Protein AF-A0A1M4PS49-F1 (afdb_monomer_lite)

Organism: NCBI:txid1288971

Foldseek 3Di:
DLVLQCVVPVPPDPCRSPFDPQWDDDVPATADGPVCLVVLVVVLVPFDDPDDVSVVVSVVSQVSSQGGPDDSVVSD

Secondary structure (DSSP, 8-state):
-HHHHHHHHTTT-TTTTPPPSS--EETTEEPPPGGGHHHHHHHHHHS--SSHHHHHHHHHHHHHH--SSS-HHHH-

Sequence (76 aa):
MQQIHHYIFQDVFDCARKIRTVNLSKGNFRFAPVGFLESNLEVIEKMPGSDFDSIIEKYVEMNVAHPFREGNGRSQ

pLDDT: mean 88.24, std 7.45, range [61.38, 95.12]

Structure (mmCIF, N/CA/C/O backbone):
data_AF-A0A1M4PS49-F1
#
_entry.id   AF-A0A1M4PS49-F1
#
loop_
_atom_site.group_PDB
_atom_site.id
_atom_site.type_symbol
_atom_site.label_atom_id
_atom_site.label_alt_id
_atom_site.label_comp_id
_atom_site.label_asym_id
_atom_site.label_entity_id
_atom_site.label_seq_id
_atom_site.pdbx_PDB_ins_code
_atom_site.Cartn_x
_atom_site.Cartn_y
_atom_site.Cartn_z
_atom_site.occupancy
_atom_site.B_iso_or_equiv
_atom_site.auth_seq_id
_atom_site.auth_comp_id
_atom_site.auth_asym_id
_atom_site.auth_atom_id
_atom_site.pdbx_PDB_model_num
ATOM 1 N N . MET A 1 1 ? -4.176 2.718 -8.364 1.00 74.75 1 MET A N 1
ATOM 2 C CA . MET A 1 1 ? -4.095 1.376 -7.735 1.00 74.75 1 MET A CA 1
ATOM 3 C C . MET A 1 1 ? -5.454 0.816 -7.303 1.00 74.75 1 MET A C 1
ATOM 5 O O . MET A 1 1 ? -5.813 -0.266 -7.743 1.00 74.75 1 MET A O 1
ATOM 9 N N . GLN A 1 2 ? -6.267 1.554 -6.535 1.00 77.38 2 GLN A N 1
ATOM 10 C CA . GLN A 1 2 ? -7.613 1.103 -6.124 1.00 77.38 2 GLN A CA 1
ATOM 11 C C . GLN A 1 2 ? -8.532 0.696 -7.291 1.00 77.38 2 GLN A C 1
ATOM 13 O O . GLN A 1 2 ? -9.299 -0.251 -7.164 1.00 77.38 2 GLN A O 1
ATOM 18 N N . GLN A 1 3 ? -8.434 1.378 -8.437 1.00 81.38 3 GLN A N 1
ATOM 19 C CA . GLN A 1 3 ? -9.190 1.034 -9.647 1.00 81.38 3 GLN A CA 1
ATOM 20 C C . GLN A 1 3 ? -8.764 -0.313 -10.254 1.00 81.38 3 GLN A C 1
ATOM 22 O O . GLN A 1 3 ? -9.627 -1.077 -10.664 1.00 81.38 3 GLN A O 1
ATOM 27 N N . ILE A 1 4 ? -7.461 -0.624 -10.261 1.00 81.12 4 ILE A N 1
ATOM 28 C CA . ILE A 1 4 ? -6.924 -1.903 -10.760 1.00 81.12 4 ILE A CA 1
ATOM 29 C C . ILE A 1 4 ? -7.359 -3.038 -9.832 1.00 81.12 4 ILE A C 1
ATOM 31 O O . ILE A 1 4 ? -7.889 -4.043 -10.294 1.00 81.12 4 ILE A O 1
ATOM 35 N N . HIS A 1 5 ? -7.202 -2.851 -8.515 1.00 84.88 5 HIS A N 1
ATOM 36 C CA . HIS A 1 5 ? -7.668 -3.818 -7.517 1.00 84.88 5 HIS A CA 1
ATOM 37 C C . HIS A 1 5 ? -9.168 -4.090 -7.659 1.00 84.88 5 HIS A C 1
ATOM 39 O O . HIS A 1 5 ? -9.581 -5.242 -7.716 1.00 84.88 5 HIS A O 1
ATOM 45 N N . HIS A 1 6 ? -9.971 -3.035 -7.804 1.00 81.75 6 HIS A N 1
ATOM 46 C CA . HIS A 1 6 ? -11.402 -3.174 -8.038 1.00 81.75 6 HIS A CA 1
ATOM 47 C C . HIS A 1 6 ? -11.703 -3.935 -9.331 1.00 81.75 6 HIS A C 1
ATOM 49 O O . HIS A 1 6 ? -12.443 -4.903 -9.288 1.00 81.75 6 HIS A O 1
ATOM 55 N N . TYR A 1 7 ? -11.089 -3.570 -10.455 1.00 85.00 7 TYR A N 1
ATOM 56 C CA . TYR A 1 7 ? -11.345 -4.234 -11.733 1.00 85.00 7 TYR A CA 1
ATOM 57 C C . TYR A 1 7 ? -11.011 -5.735 -11.705 1.00 85.00 7 TYR A C 1
ATOM 59 O O . TYR A 1 7 ? -11.740 -6.540 -12.274 1.00 85.00 7 TYR A O 1
ATOM 67 N N . ILE A 1 8 ? -9.933 -6.120 -11.013 1.00 81.38 8 ILE A N 1
ATOM 68 C CA . ILE A 1 8 ? -9.508 -7.523 -10.900 1.00 81.38 8 ILE A CA 1
ATOM 69 C C . ILE A 1 8 ? -10.381 -8.308 -9.908 1.00 81.38 8 ILE A C 1
ATOM 71 O O . ILE A 1 8 ? -10.607 -9.499 -10.113 1.00 81.38 8 ILE A O 1
ATOM 75 N N . PHE A 1 9 ? -10.842 -7.677 -8.824 1.00 84.50 9 PHE A N 1
ATOM 76 C CA . PHE A 1 9 ? -11.425 -8.385 -7.678 1.00 84.50 9 PHE A CA 1
ATOM 77 C C . PHE A 1 9 ? -12.880 -8.025 -7.344 1.00 84.50 9 PHE A C 1
ATOM 79 O O . PHE A 1 9 ? -13.406 -8.557 -6.367 1.00 84.50 9 PHE A O 1
ATOM 86 N N . GLN A 1 10 ? -13.542 -7.160 -8.119 1.00 81.56 10 GLN A N 1
ATOM 87 C CA . GLN A 1 10 ? -14.927 -6.718 -7.876 1.00 81.56 10 GLN A CA 1
ATOM 88 C C . GLN A 1 10 ? -15.920 -7.875 -7.715 1.00 81.56 10 GLN A C 1
ATOM 90 O O . GLN A 1 10 ? -16.814 -7.780 -6.884 1.00 81.56 10 GLN A O 1
ATOM 95 N N . ASP A 1 11 ? -15.720 -8.972 -8.446 1.00 80.75 11 ASP A N 1
ATOM 96 C CA . ASP A 1 11 ? -16.623 -10.129 -8.440 1.00 80.75 11 ASP A CA 1
ATOM 97 C C . ASP A 1 11 ? -16.219 -11.206 -7.415 1.00 80.75 11 ASP A C 1
ATOM 99 O O . ASP A 1 11 ? -16.900 -12.219 -7.271 1.00 80.75 11 ASP A O 1
ATOM 103 N N . VAL A 1 12 ? -15.088 -11.017 -6.720 1.00 80.38 12 VAL A N 1
ATOM 104 C CA . VAL A 1 12 ? -14.477 -12.021 -5.826 1.00 80.38 12 VAL A CA 1
ATOM 105 C C . VAL A 1 12 ? -14.425 -11.545 -4.373 1.00 80.38 12 VAL A C 1
ATOM 107 O O . VAL A 1 12 ? -14.540 -12.361 -3.461 1.00 80.38 12 VAL A O 1
ATOM 110 N N . PHE A 1 13 ? -14.254 -10.241 -4.134 1.00 75.75 13 PHE A N 1
ATOM 111 C CA . PHE A 1 13 ? -14.097 -9.687 -2.791 1.00 75.75 13 PHE A CA 1
ATOM 112 C C . PHE A 1 13 ? -15.051 -8.521 -2.518 1.00 75.75 13 PHE A C 1
ATOM 114 O O . PHE A 1 13 ? -14.948 -7.461 -3.132 1.00 75.75 13 PHE A O 1
ATOM 121 N N . ASP A 1 14 ? -15.841 -8.632 -1.446 1.00 70.44 14 ASP A N 1
ATOM 122 C CA . ASP A 1 14 ? -16.675 -7.536 -0.913 1.00 70.44 14 ASP A CA 1
ATOM 123 C C . ASP A 1 14 ? -15.853 -6.308 -0.460 1.00 70.44 14 ASP A C 1
ATOM 125 O O . ASP A 1 14 ? -16.372 -5.204 -0.249 1.00 70.44 14 ASP A O 1
ATOM 129 N N . CYS A 1 15 ? -14.545 -6.503 -0.260 1.00 61.38 15 CYS A N 1
ATOM 130 C CA . CYS A 1 15 ? -13.583 -5.473 0.116 1.00 61.38 15 CYS A CA 1
ATOM 131 C C . CYS A 1 15 ? -12.796 -4.897 -1.069 1.00 61.38 15 CYS A C 1
ATOM 133 O O . CYS A 1 15 ? -11.858 -4.126 -0.844 1.00 61.38 15 CYS A O 1
ATOM 135 N N . ALA A 1 16 ? -13.172 -5.223 -2.311 1.00 65.75 16 ALA A N 1
ATOM 136 C CA . ALA A 1 16 ? -12.610 -4.583 -3.492 1.00 65.75 16 ALA A CA 1
ATOM 137 C C . ALA A 1 16 ? -12.645 -3.055 -3.314 1.00 65.75 16 ALA A C 1
ATOM 139 O O . ALA A 1 16 ? -13.682 -2.485 -2.966 1.00 65.75 16 ALA A O 1
ATOM 140 N N . ARG A 1 17 ? -11.495 -2.395 -3.527 1.00 68.31 17 ARG A N 1
ATOM 141 C CA . ARG A 1 17 ? -11.305 -0.935 -3.390 1.00 68.31 17 ARG A CA 1
ATOM 142 C C . ARG A 1 17 ? -11.221 -0.367 -1.961 1.00 68.31 17 ARG A C 1
ATOM 144 O O . ARG A 1 17 ? -10.969 0.829 -1.829 1.00 68.31 17 ARG A O 1
ATOM 151 N N . LYS A 1 18 ? -11.396 -1.157 -0.896 1.00 81.56 18 LYS A N 1
ATOM 152 C CA . LYS A 1 18 ? -11.365 -0.642 0.489 1.00 81.56 18 LYS A CA 1
ATOM 153 C C . LYS A 1 18 ? -9.970 -0.742 1.106 1.00 81.56 18 LYS A C 1
ATOM 155 O O . LYS A 1 18 ? -9.375 -1.819 1.127 1.00 81.56 18 LYS A O 1
ATOM 160 N N . ILE A 1 19 ? -9.481 0.373 1.657 1.00 86.56 19 ILE A N 1
ATOM 161 C CA . ILE A 1 19 ? -8.280 0.380 2.502 1.00 86.56 19 ILE A CA 1
ATOM 162 C C . ILE A 1 19 ? -8.552 -0.493 3.733 1.00 86.56 19 ILE A C 1
ATOM 164 O O . ILE A 1 19 ? -9.646 -0.477 4.303 1.00 86.56 19 ILE A O 1
ATOM 168 N N . ARG A 1 20 ? -7.569 -1.302 4.127 1.00 92.12 20 ARG A N 1
ATOM 169 C CA . ARG A 1 20 ? -7.707 -2.206 5.270 1.00 92.12 20 ARG A CA 1
ATOM 170 C C . ARG A 1 20 ? -7.816 -1.441 6.589 1.00 92.12 20 ARG A C 1
ATOM 172 O O . ARG A 1 20 ? -7.086 -0.493 6.846 1.00 92.12 20 ARG A O 1
ATOM 179 N N . THR A 1 21 ? -8.662 -1.956 7.472 1.00 90.50 21 THR A N 1
ATOM 180 C CA . THR A 1 21 ? -8.872 -1.434 8.832 1.00 90.50 21 THR A CA 1
ATOM 181 C C . THR A 1 21 ? -8.155 -2.250 9.908 1.00 90.50 21 THR A C 1
ATOM 183 O O . THR A 1 21 ? -8.233 -1.931 11.090 1.00 90.50 21 THR A O 1
ATOM 186 N N . VAL A 1 22 ? -7.440 -3.310 9.518 1.00 91.19 22 VAL A N 1
ATOM 187 C CA . VAL A 1 22 ? -6.680 -4.179 10.429 1.00 91.19 22 VAL A CA 1
ATOM 188 C C . VAL A 1 22 ? -5.209 -4.250 10.029 1.00 91.19 22 VAL A C 1
ATOM 190 O O . VAL A 1 22 ? -4.853 -4.100 8.855 1.00 91.19 22 VAL A O 1
ATOM 193 N N . ASN A 1 23 ? -4.339 -4.475 11.011 1.00 92.38 23 ASN A N 1
ATOM 194 C CA . ASN A 1 23 ? -2.926 -4.733 10.754 1.00 92.38 23 ASN A CA 1
ATOM 195 C C . ASN A 1 23 ? -2.748 -6.105 10.098 1.00 92.38 23 ASN A C 1
ATOM 197 O O . ASN A 1 23 ? -3.480 -7.044 10.409 1.00 92.38 23 ASN A O 1
ATOM 201 N N . LEU A 1 24 ? -1.762 -6.210 9.208 1.00 92.06 24 LEU A N 1
ATOM 202 C CA . LEU A 1 24 ? -1.441 -7.441 8.494 1.00 92.06 24 LEU A CA 1
ATOM 203 C C . LEU A 1 24 ? 0.019 -7.821 8.714 1.00 92.06 24 LEU A C 1
ATOM 205 O O . LEU A 1 24 ? 0.901 -6.964 8.820 1.00 92.06 24 LEU A O 1
ATOM 209 N N . SER A 1 25 ? 0.269 -9.123 8.716 1.00 92.62 25 SER A N 1
ATOM 210 C CA . SER A 1 25 ? 1.604 -9.699 8.686 1.00 92.62 25 SER A CA 1
ATOM 211 C C . SER A 1 25 ? 1.641 -10.891 7.741 1.00 92.62 25 SER A C 1
ATOM 213 O O . SER A 1 25 ? 0.632 -11.559 7.511 1.00 92.62 25 SER A O 1
ATOM 215 N N . LYS A 1 26 ? 2.819 -11.163 7.185 1.00 90.19 26 LYS A N 1
ATOM 216 C CA . LYS A 1 26 ? 3.091 -12.373 6.412 1.00 90.19 26 LYS A CA 1
ATOM 217 C C . LYS A 1 26 ? 4.400 -12.970 6.911 1.00 90.19 26 LYS A C 1
ATOM 219 O O . LYS A 1 26 ? 5.460 -12.362 6.770 1.00 90.19 26 LYS A O 1
ATOM 224 N N . GLY A 1 27 ? 4.319 -14.144 7.535 1.00 91.69 2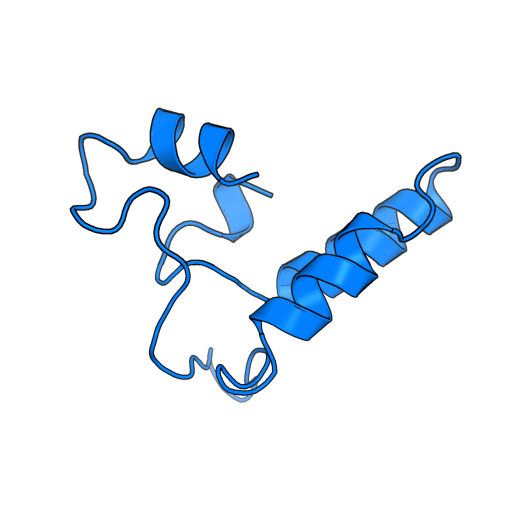7 GLY A N 1
ATOM 225 C CA . GLY A 1 27 ? 5.447 -14.708 8.280 1.00 91.69 27 GLY A CA 1
ATOM 226 C C . GLY A 1 27 ? 5.909 -13.744 9.378 1.00 91.69 27 GLY A C 1
ATOM 227 O O . GLY A 1 27 ? 5.093 -13.263 10.162 1.00 91.69 27 GLY A O 1
ATOM 228 N N . ASN A 1 28 ? 7.204 -13.417 9.387 1.00 92.88 28 ASN A N 1
ATOM 229 C CA . ASN A 1 28 ? 7.810 -12.502 10.363 1.00 92.88 28 ASN A CA 1
ATOM 230 C C . ASN A 1 28 ? 7.770 -11.020 9.949 1.00 92.88 28 ASN A C 1
ATOM 232 O O . ASN A 1 28 ? 8.261 -10.169 10.688 1.00 92.88 28 ASN A O 1
ATOM 236 N N . PHE A 1 29 ? 7.195 -10.692 8.789 1.00 91.19 29 P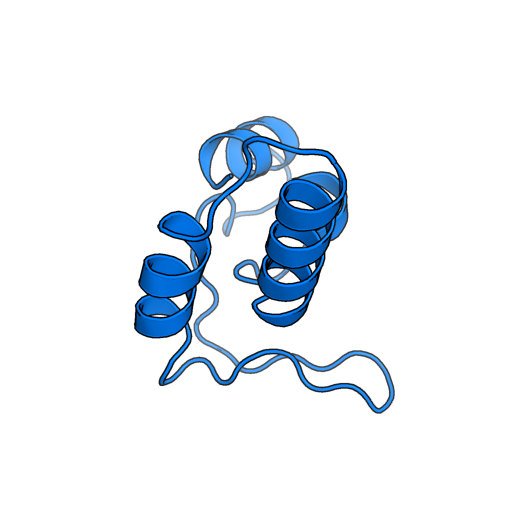HE A N 1
ATOM 237 C CA . PHE A 1 29 ? 7.101 -9.316 8.306 1.00 91.19 29 PHE A CA 1
ATOM 238 C C . PHE A 1 29 ? 5.741 -8.701 8.648 1.00 91.19 29 PHE A C 1
ATOM 240 O O . PHE A 1 29 ? 4.700 -9.312 8.395 1.00 91.19 29 PHE A O 1
ATOM 247 N N . ARG A 1 30 ? 5.743 -7.482 9.198 1.00 92.50 30 ARG A N 1
ATOM 248 C CA . ARG A 1 30 ? 4.534 -6.677 9.424 1.00 92.50 30 ARG A CA 1
ATOM 249 C C . ARG A 1 30 ? 4.476 -5.554 8.400 1.00 92.50 30 ARG A C 1
ATOM 251 O O . ARG A 1 30 ? 5.441 -4.813 8.254 1.00 92.50 30 ARG A O 1
ATOM 258 N N . PHE A 1 31 ? 3.334 -5.425 7.736 1.00 94.38 31 PHE A N 1
ATOM 259 C CA . PHE A 1 31 ? 3.062 -4.300 6.843 1.00 94.38 31 PHE A CA 1
ATOM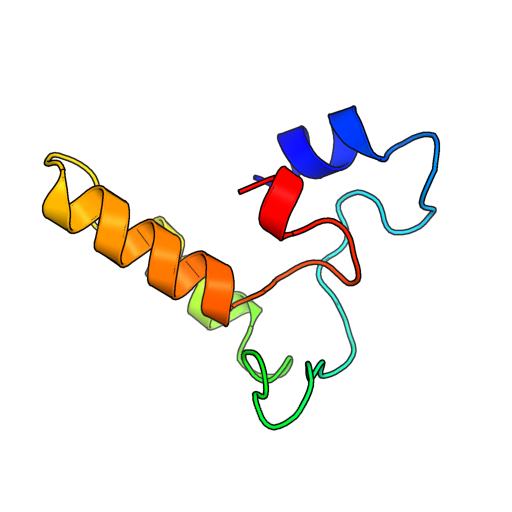 260 C C . PHE A 1 31 ? 2.780 -3.024 7.645 1.00 94.38 31 PHE A C 1
ATOM 262 O O . PHE A 1 31 ? 2.626 -3.076 8.871 1.00 94.38 31 PHE A O 1
ATOM 269 N N . ALA A 1 32 ? 2.684 -1.883 6.956 1.00 93.12 32 ALA A N 1
ATOM 270 C CA . ALA A 1 32 ? 2.481 -0.585 7.598 1.00 93.12 32 ALA A CA 1
ATOM 271 C C . ALA A 1 32 ? 1.315 -0.600 8.620 1.00 93.12 32 ALA A C 1
ATOM 273 O O . ALA A 1 32 ? 0.238 -1.132 8.332 1.00 93.12 32 ALA A O 1
ATOM 274 N N . PRO A 1 33 ? 1.468 -0.029 9.822 1.00 93.56 33 PRO A N 1
ATOM 275 C CA . PRO A 1 33 ? 0.364 0.044 10.772 1.00 93.56 33 PRO A CA 1
ATOM 276 C C . PRO A 1 33 ? -0.815 0.840 10.201 1.00 93.56 33 PRO A C 1
ATOM 278 O O . PRO A 1 33 ? -0.616 1.902 9.617 1.00 93.56 33 PRO A O 1
ATOM 281 N N . VAL A 1 34 ? -2.048 0.362 10.403 1.00 93.06 34 VAL A N 1
ATOM 282 C CA . VAL A 1 34 ? -3.263 1.020 9.870 1.00 93.06 34 VAL A CA 1
ATOM 283 C C . VAL A 1 34 ? -3.374 2.477 10.314 1.00 93.06 34 VAL A C 1
ATOM 285 O O . VAL A 1 34 ? -3.768 3.317 9.517 1.00 93.06 34 VAL A O 1
ATOM 288 N N . GLY A 1 35 ? -2.976 2.788 11.553 1.00 92.12 35 GLY A N 1
ATOM 289 C CA . GLY A 1 35 ? -3.068 4.144 12.106 1.00 92.12 35 GLY A CA 1
ATOM 290 C C . GLY A 1 35 ? -2.279 5.207 11.333 1.00 92.12 35 GLY A C 1
ATOM 291 O O . GLY A 1 35 ? -2.594 6.382 11.457 1.00 92.12 35 GLY A O 1
ATOM 292 N N . PHE A 1 36 ? -1.299 4.801 10.522 1.00 91.38 36 PHE A N 1
ATOM 293 C CA . PHE A 1 36 ? -0.502 5.695 9.672 1.00 91.38 36 PHE A CA 1
ATOM 294 C C . PHE A 1 36 ? -0.639 5.360 8.182 1.00 91.38 36 PHE A C 1
ATOM 296 O O . PHE A 1 36 ? 0.080 5.906 7.350 1.00 91.38 36 PHE A O 1
ATOM 303 N N . LEU A 1 37 ? -1.524 4.427 7.823 1.00 92.50 37 LEU A N 1
ATOM 304 C CA . LEU A 1 37 ? -1.584 3.893 6.466 1.00 92.50 37 LEU A CA 1
ATOM 305 C C . LEU A 1 37 ? -2.019 4.959 5.459 1.00 92.50 37 LEU A C 1
ATOM 307 O O . LEU A 1 37 ? -1.393 5.078 4.414 1.00 92.50 37 LEU A O 1
ATOM 311 N N . GLU A 1 38 ? -3.037 5.756 5.779 1.00 91.62 38 GLU A N 1
ATOM 312 C CA . GLU A 1 38 ? -3.514 6.821 4.886 1.00 91.62 38 GLU A CA 1
ATOM 313 C C . GLU A 1 38 ? -2.447 7.897 4.665 1.00 91.62 38 GLU A C 1
ATOM 315 O O . GLU A 1 38 ? -2.107 8.191 3.521 1.00 91.62 38 GLU A O 1
ATOM 320 N N . SER A 1 39 ? -1.825 8.395 5.740 1.00 93.31 39 SER A N 1
ATOM 321 C CA . SER A 1 39 ? -0.735 9.372 5.638 1.00 93.31 39 SER A CA 1
ATOM 322 C C . SER A 1 39 ? 0.461 8.831 4.852 1.00 93.31 39 SER A C 1
ATOM 324 O O . SER A 1 39 ? 1.065 9.557 4.068 1.00 93.31 39 SER A O 1
ATOM 326 N N . ASN A 1 40 ? 0.795 7.547 5.017 1.00 93.00 40 ASN A N 1
ATOM 327 C CA . ASN A 1 40 ? 1.888 6.930 4.271 1.00 93.00 40 ASN A CA 1
ATOM 328 C C . ASN A 1 40 ? 1.549 6.816 2.782 1.00 93.00 40 ASN A C 1
ATOM 330 O O . ASN A 1 40 ? 2.407 7.085 1.948 1.00 93.00 40 ASN A O 1
ATOM 334 N N . LEU A 1 41 ? 0.308 6.465 2.430 1.00 93.44 41 LEU A N 1
ATOM 335 C CA . LEU A 1 41 ? -0.118 6.400 1.031 1.00 93.44 41 LEU A CA 1
ATOM 336 C C . LEU A 1 41 ? -0.016 7.766 0.346 1.00 93.44 41 LEU A C 1
ATOM 338 O O . LEU A 1 41 ? 0.487 7.830 -0.772 1.00 93.44 41 LEU A O 1
ATOM 342 N N . GLU A 1 42 ? -0.400 8.853 1.021 1.00 94.31 42 GLU A N 1
ATOM 343 C CA . GLU A 1 42 ? -0.247 10.210 0.476 1.00 94.31 42 GLU A CA 1
ATOM 344 C C . GLU A 1 42 ? 1.217 10.581 0.204 1.00 94.31 42 GLU A C 1
ATOM 346 O O . GLU A 1 42 ? 1.515 11.283 -0.766 1.00 94.31 42 GLU A O 1
ATOM 351 N N . VAL A 1 43 ? 2.139 10.129 1.058 1.00 94.69 43 VAL A N 1
ATOM 352 C CA . VAL A 1 43 ? 3.580 10.340 0.867 1.00 94.69 43 VAL A CA 1
ATOM 353 C C . VAL A 1 43 ? 4.089 9.510 -0.310 1.00 94.69 43 VAL A C 1
ATOM 355 O O . VAL A 1 43 ? 4.761 10.049 -1.189 1.00 94.69 43 VAL A O 1
ATOM 358 N N . ILE A 1 44 ? 3.721 8.228 -0.375 1.00 93.75 44 ILE A N 1
ATOM 359 C CA . ILE A 1 44 ? 4.147 7.308 -1.439 1.00 93.75 44 ILE A CA 1
ATOM 360 C C . ILE A 1 44 ? 3.621 7.768 -2.803 1.00 93.75 44 ILE A C 1
AT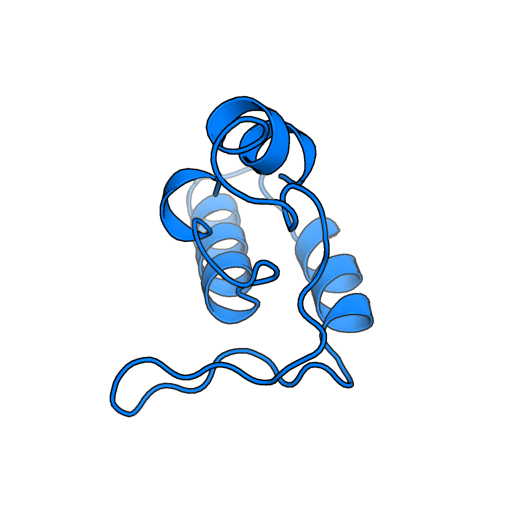OM 362 O O . ILE A 1 44 ? 4.342 7.723 -3.798 1.00 93.75 44 ILE A O 1
ATOM 366 N N . GLU A 1 45 ? 2.385 8.267 -2.880 1.00 91.81 45 GLU A N 1
ATOM 367 C CA . GLU A 1 45 ? 1.826 8.794 -4.129 1.00 91.81 45 GLU A CA 1
ATOM 368 C C . GLU A 1 45 ? 2.642 9.967 -4.686 1.00 91.81 45 GLU A C 1
ATOM 370 O O . GLU A 1 45 ? 2.804 10.061 -5.907 1.00 91.81 45 GLU A O 1
ATOM 375 N N . LYS A 1 46 ? 3.227 10.792 -3.809 1.00 94.62 46 LYS A N 1
ATOM 376 C CA . LYS A 1 46 ? 4.069 11.944 -4.167 1.00 94.62 46 LYS A CA 1
ATOM 377 C C . LYS A 1 46 ? 5.527 11.580 -4.463 1.00 94.62 46 LYS A C 1
ATOM 379 O O . LYS A 1 46 ? 6.262 12.448 -4.930 1.00 94.62 46 LYS A O 1
ATOM 384 N N . MET A 1 47 ? 5.953 10.336 -4.222 1.00 92.56 47 MET A N 1
ATOM 385 C CA . MET A 1 47 ? 7.310 9.901 -4.569 1.00 92.56 47 MET A CA 1
ATOM 386 C C . MET A 1 47 ? 7.555 10.015 -6.082 1.00 92.56 47 MET A C 1
ATOM 388 O O . MET A 1 47 ? 6.631 9.738 -6.868 1.00 92.56 47 MET A O 1
ATOM 392 N N . PRO A 1 48 ? 8.782 10.391 -6.493 1.00 92.56 48 PRO A N 1
ATOM 393 C CA . PRO A 1 48 ? 9.167 10.430 -7.897 1.00 92.56 48 PRO A CA 1
ATOM 394 C C . PRO A 1 48 ? 9.036 9.045 -8.544 1.00 92.56 48 PRO A C 1
ATOM 396 O O . PRO A 1 48 ? 9.047 8.016 -7.876 1.00 92.56 48 PRO A O 1
ATOM 399 N N . GLY A 1 49 ? 8.865 9.035 -9.861 1.00 90.25 49 GLY A N 1
ATOM 400 C CA . GLY A 1 49 ? 8.758 7.821 -10.675 1.00 90.25 49 GLY A CA 1
ATOM 401 C C . GLY A 1 49 ? 9.144 8.106 -12.123 1.00 90.25 49 GLY A C 1
ATOM 402 O O . GLY A 1 49 ? 8.472 7.658 -13.047 1.00 90.25 49 GLY A O 1
ATOM 403 N N . SER A 1 50 ? 10.145 8.970 -12.301 1.00 92.06 50 SER A N 1
ATOM 404 C CA . SER A 1 50 ? 10.616 9.474 -13.598 1.00 92.06 50 SER A CA 1
ATOM 405 C C . SER A 1 50 ? 11.683 8.591 -14.235 1.00 92.06 50 SER A C 1
ATOM 407 O O . SER A 1 50 ? 11.881 8.638 -15.446 1.00 92.06 50 SER A O 1
ATOM 409 N N . ASP A 1 51 ? 12.377 7.809 -13.422 1.00 94.81 51 ASP A N 1
ATOM 410 C CA . ASP A 1 51 ? 13.474 6.932 -13.803 1.00 94.81 51 ASP A CA 1
ATOM 411 C C . ASP A 1 51 ? 13.244 5.549 -13.189 1.00 94.81 51 ASP A C 1
ATOM 413 O O . ASP A 1 51 ? 12.377 5.361 -12.334 1.00 94.81 51 ASP A O 1
ATOM 417 N N . PHE A 1 52 ? 13.985 4.557 -13.675 1.00 93.75 52 PHE A N 1
ATOM 418 C CA . PHE A 1 52 ? 13.769 3.173 -13.272 1.00 93.75 52 PHE A CA 1
ATOM 419 C C . PHE A 1 52 ? 13.943 2.981 -11.761 1.00 93.75 52 PHE A C 1
ATOM 421 O O . PHE A 1 52 ? 13.095 2.348 -11.135 1.00 93.75 52 PHE A O 1
ATOM 428 N N . ASP A 1 53 ? 14.979 3.574 -11.171 1.00 95.12 53 ASP A N 1
ATOM 429 C CA . ASP A 1 53 ? 15.284 3.393 -9.754 1.00 95.12 53 ASP A CA 1
ATOM 430 C C . ASP A 1 53 ? 14.198 4.031 -8.878 1.00 95.12 53 ASP A C 1
ATOM 432 O O . ASP A 1 53 ? 13.681 3.372 -7.974 1.00 95.12 53 ASP A O 1
ATOM 436 N N . SER A 1 54 ? 13.739 5.245 -9.209 1.00 94.06 54 SER A N 1
ATOM 437 C CA . SER A 1 54 ? 12.638 5.887 -8.473 1.00 94.06 54 SER A CA 1
ATOM 438 C C . SER A 1 54 ? 11.30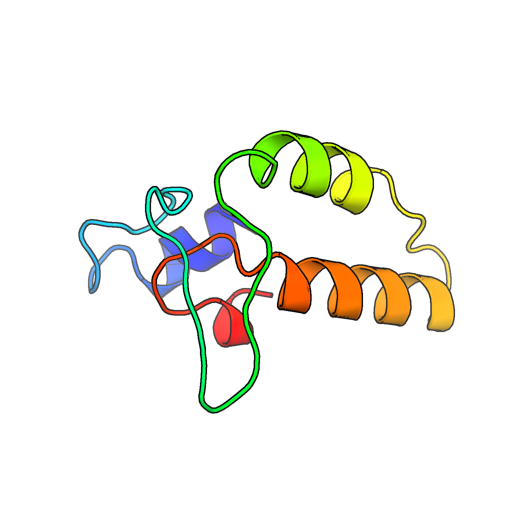5 5.136 -8.591 1.00 94.06 54 SER A C 1
ATOM 440 O O . SER A 1 54 ? 10.540 5.067 -7.626 1.00 94.06 54 SER A O 1
ATOM 442 N N . ILE A 1 55 ? 11.033 4.497 -9.735 1.00 93.44 55 ILE A N 1
ATOM 443 C CA . ILE A 1 55 ? 9.864 3.618 -9.897 1.00 93.44 55 ILE A CA 1
ATOM 444 C C . ILE A 1 55 ? 9.975 2.387 -8.989 1.00 93.44 55 ILE A C 1
ATOM 446 O O . ILE A 1 55 ? 8.991 2.020 -8.339 1.00 93.44 55 ILE A O 1
ATOM 450 N N . ILE A 1 56 ? 11.152 1.755 -8.924 1.00 94.88 56 ILE A N 1
ATOM 451 C CA . ILE A 1 56 ? 11.380 0.588 -8.064 1.00 94.88 56 ILE A CA 1
ATOM 452 C C . ILE A 1 56 ? 11.247 0.968 -6.588 1.00 94.88 56 ILE A C 1
ATOM 454 O O . ILE A 1 56 ? 10.557 0.264 -5.850 1.00 94.88 56 ILE A O 1
ATOM 458 N N . GLU A 1 57 ? 11.822 2.091 -6.158 1.00 94.50 57 GLU A N 1
ATOM 459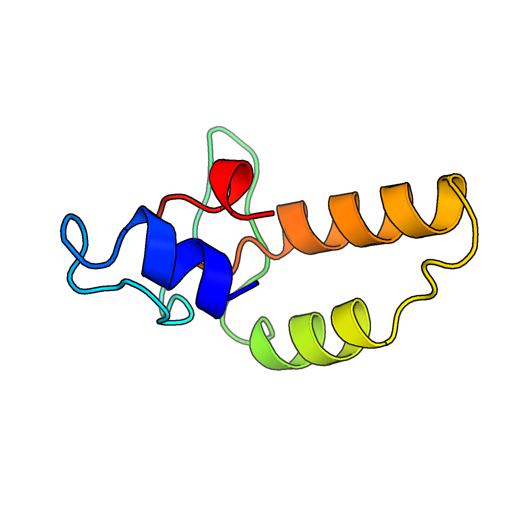 C CA . GLU A 1 57 ? 11.682 2.587 -4.783 1.00 94.50 57 GLU A CA 1
ATOM 460 C C . GLU A 1 57 ? 10.212 2.812 -4.414 1.00 94.50 57 GLU A C 1
ATOM 462 O O . GLU A 1 57 ? 9.728 2.299 -3.401 1.00 94.50 57 GLU A O 1
ATOM 467 N N . LYS A 1 58 ? 9.459 3.497 -5.280 1.00 94.50 58 LYS A N 1
ATOM 468 C CA . LYS A 1 58 ? 8.025 3.730 -5.078 1.00 94.50 58 LYS A CA 1
ATOM 469 C C . LYS A 1 58 ? 7.225 2.427 -5.007 1.00 94.50 58 LYS A C 1
ATOM 471 O O . LYS A 1 58 ? 6.306 2.311 -4.194 1.00 94.50 58 LYS A O 1
ATOM 476 N N . TYR A 1 59 ? 7.567 1.438 -5.832 1.00 93.75 59 TYR A N 1
ATOM 477 C CA . TYR A 1 59 ? 6.941 0.117 -5.798 1.00 93.75 59 TYR A CA 1
ATOM 478 C C . TYR A 1 59 ? 7.227 -0.619 -4.481 1.00 93.75 59 TYR A C 1
ATOM 480 O O . TYR A 1 59 ? 6.310 -1.184 -3.880 1.00 93.75 59 TYR A O 1
ATOM 488 N N . VAL A 1 60 ? 8.474 -0.584 -4.000 1.00 93.56 60 VAL A N 1
ATOM 489 C CA . VAL A 1 60 ? 8.865 -1.205 -2.725 1.00 93.56 60 VAL A CA 1
ATOM 490 C C . VAL A 1 60 ? 8.074 -0.598 -1.568 1.00 93.56 60 VAL A C 1
ATOM 492 O O . VAL A 1 60 ? 7.464 -1.345 -0.799 1.00 93.56 60 VAL A O 1
ATOM 495 N N . GLU A 1 61 ? 8.002 0.731 -1.487 1.00 94.88 61 GLU A N 1
ATOM 496 C CA . GLU A 1 61 ? 7.238 1.420 -0.442 1.00 94.88 61 GLU A CA 1
ATOM 497 C C . GLU A 1 61 ? 5.745 1.073 -0.498 1.00 94.88 61 GLU A C 1
ATOM 499 O O . GLU A 1 61 ? 5.116 0.760 0.519 1.00 94.88 61 GLU A O 1
ATOM 504 N N . MET A 1 62 ? 5.168 1.021 -1.700 1.00 93.94 62 MET A N 1
ATOM 505 C CA . MET A 1 62 ? 3.773 0.625 -1.878 1.00 93.94 62 MET A CA 1
ATOM 506 C C . MET A 1 62 ? 3.514 -0.830 -1.446 1.00 93.94 62 MET A C 1
ATOM 508 O O . MET A 1 62 ? 2.480 -1.141 -0.840 1.00 93.94 62 MET A O 1
ATOM 512 N N . ASN A 1 63 ? 4.454 -1.741 -1.707 1.00 93.00 63 ASN A N 1
ATOM 513 C CA . ASN A 1 63 ? 4.366 -3.135 -1.273 1.00 93.00 63 ASN A CA 1
ATOM 514 C C . ASN A 1 63 ? 4.437 -3.276 0.257 1.00 93.00 63 ASN A C 1
ATOM 516 O O . ASN A 1 63 ? 3.708 -4.093 0.829 1.00 93.00 63 ASN A O 1
ATOM 520 N N . VAL A 1 64 ? 5.246 -2.448 0.927 1.00 93.25 64 VAL A N 1
ATOM 521 C CA . VAL A 1 64 ? 5.318 -2.371 2.397 1.00 93.25 64 VAL A CA 1
ATOM 522 C C . VAL A 1 64 ? 4.040 -1.768 2.995 1.00 93.25 64 VAL A C 1
ATOM 524 O O . VAL A 1 64 ? 3.557 -2.249 4.028 1.00 93.25 64 VAL A O 1
ATOM 527 N N . ALA A 1 65 ? 3.449 -0.759 2.345 1.00 94.44 65 ALA A N 1
ATOM 528 C CA . ALA A 1 65 ? 2.181 -0.164 2.767 1.00 94.44 65 ALA A CA 1
ATOM 529 C C . ALA A 1 65 ? 1.033 -1.187 2.743 1.00 94.44 65 ALA A C 1
ATOM 531 O O . ALA A 1 65 ? 0.254 -1.285 3.699 1.00 94.44 65 ALA A O 1
ATOM 532 N N . HIS A 1 66 ? 0.973 -1.997 1.681 1.00 94.12 66 HIS A N 1
ATOM 533 C CA . HIS A 1 66 ? 0.048 -3.125 1.533 1.00 94.12 66 HIS A CA 1
ATOM 534 C C . HIS A 1 66 ? -1.414 -2.738 1.850 1.00 94.12 66 HIS A C 1
ATOM 536 O O . HIS A 1 66 ? -1.989 -3.207 2.839 1.00 94.12 66 HIS A O 1
ATOM 542 N N . PRO A 1 67 ? -2.008 -1.806 1.083 1.00 90.62 67 PRO A N 1
ATOM 543 C CA . PRO A 1 67 ? -3.217 -1.088 1.489 1.00 90.62 67 PRO A CA 1
ATOM 544 C C . PRO A 1 67 ? -4.496 -1.931 1.521 1.00 90.62 67 PRO A C 1
ATOM 546 O O . PRO A 1 67 ? -5.436 -1.579 2.234 1.00 90.62 67 PRO A O 1
ATOM 549 N N . PHE A 1 68 ? -4.551 -3.036 0.781 1.00 89.88 68 PHE A N 1
ATOM 550 C CA . PHE A 1 68 ? -5.715 -3.917 0.717 1.00 89.88 68 PHE A CA 1
ATOM 551 C C . PHE A 1 68 ? -5.552 -5.127 1.631 1.00 89.88 68 PHE A C 1
ATOM 553 O O . PHE A 1 68 ? -4.444 -5.511 2.010 1.00 89.88 68 PHE A O 1
ATOM 560 N N . ARG A 1 69 ? -6.673 -5.763 1.972 1.00 86.19 69 ARG A N 1
ATOM 561 C CA . ARG A 1 69 ? -6.660 -6.974 2.799 1.00 86.19 69 ARG A CA 1
ATOM 562 C C . ARG A 1 69 ? -6.058 -8.173 2.056 1.00 86.19 69 ARG A C 1
ATOM 564 O O . ARG A 1 69 ? -5.300 -8.936 2.642 1.00 86.19 69 ARG A O 1
ATOM 571 N N . GLU A 1 70 ? -6.361 -8.280 0.765 1.00 83.62 70 GLU A N 1
ATOM 572 C CA . GLU A 1 70 ? -5.882 -9.316 -0.151 1.00 83.62 70 GLU A CA 1
ATOM 573 C C . GLU A 1 70 ? -5.662 -8.723 -1.550 1.00 83.62 70 GLU A C 1
ATOM 575 O O . GLU A 1 70 ? -6.198 -7.664 -1.875 1.00 83.62 70 GLU A O 1
ATOM 580 N N . GLY A 1 71 ? -4.865 -9.391 -2.388 1.00 82.12 71 GLY A N 1
ATOM 581 C CA . GLY A 1 71 ? -4.691 -9.018 -3.799 1.00 82.12 71 GLY A CA 1
ATOM 582 C C . GLY A 1 71 ? -3.646 -7.936 -4.109 1.00 82.12 71 GLY A C 1
ATOM 583 O O . GLY A 1 71 ? -3.416 -7.676 -5.285 1.00 82.12 71 GLY A O 1
ATOM 584 N N . ASN A 1 72 ? -2.963 -7.365 -3.106 1.00 86.69 72 ASN A N 1
ATOM 585 C CA . ASN A 1 72 ? -2.004 -6.259 -3.290 1.00 86.69 72 ASN A CA 1
ATOM 586 C C . ASN A 1 72 ? -0.938 -6.536 -4.358 1.00 86.69 72 ASN A C 1
ATOM 588 O O . ASN A 1 72 ? -0.806 -5.758 -5.293 1.00 86.69 72 ASN A O 1
ATOM 592 N N . GLY A 1 73 ? -0.232 -7.667 -4.266 1.00 82.44 73 GLY A N 1
ATOM 593 C CA . GLY A 1 73 ? 0.864 -7.977 -5.192 1.00 82.44 73 GLY A CA 1
ATOM 594 C C . GLY A 1 73 ? 0.432 -8.226 -6.643 1.00 82.44 73 GLY A C 1
ATOM 595 O O . GLY A 1 73 ? 1.288 -8.296 -7.510 1.00 82.44 73 GLY A O 1
ATOM 596 N N . ARG A 1 74 ? -0.871 -8.388 -6.920 1.00 84.19 74 ARG A N 1
ATOM 597 C CA . ARG A 1 74 ? -1.408 -8.505 -8.291 1.00 84.19 74 ARG A CA 1
ATOM 598 C C . ARG A 1 74 ? -1.977 -7.189 -8.824 1.00 84.19 74 ARG A C 1
ATOM 600 O O . ARG A 1 74 ? -2.250 -7.096 -10.013 1.00 84.19 74 ARG A O 1
ATOM 607 N N . SER A 1 75 ? -2.225 -6.221 -7.945 1.00 81.44 75 SER A N 1
ATOM 608 C CA . SER A 1 75 ? -2.812 -4.921 -8.288 1.00 81.44 75 SER A CA 1
ATOM 609 C C . SER A 1 75 ? -1.806 -3.767 -8.291 1.00 81.44 75 SER A C 1
ATOM 611 O O . SER A 1 75 ? -2.189 -2.657 -8.665 1.00 81.44 75 SER A O 1
ATOM 613 N N . GLN A 1 76 ? -0.592 -4.017 -7.791 1.00 80.88 76 GLN A N 1
ATOM 614 C CA . GLN A 1 76 ? 0.521 -3.069 -7.736 1.00 80.88 76 GLN A CA 1
ATOM 615 C C . GLN A 1 76 ? 1.289 -3.025 -9.049 1.00 80.88 76 GLN A C 1
ATOM 617 O O . GLN A 1 76 ? 1.412 -4.091 -9.691 1.00 80.88 76 GLN A O 1
#

InterPro domains:
  IPR003812 Fido domain [PF02661] (2-75)
  IPR003812 Fido domain [PS51459] (1-76)
  IPR036597 Fido-like domain superfamily [G3DSA:1.10.3290.10] (1-76)
  IPR036597 Fido-like domain superfamily [SSF140931] (2-75)

Radius of gyration: 12.56 Å; chains: 1; bounding box: 32×27×26 Å